Protein AF-A0A932GVM7-F1 (afdb_monomer)

Radius of gyration: 17.5 Å; Cα contacts (8 Å, |Δi|>4): 224; chains: 1; bounding box: 36×46×56 Å

Foldseek 3Di:
DDDDDPDDDDDDDDDPPDPPDPVVVQQVVLQLVVLVVCVVVQAFKEKEWDQVVCCSNQVDHDPPPFTQQKIWI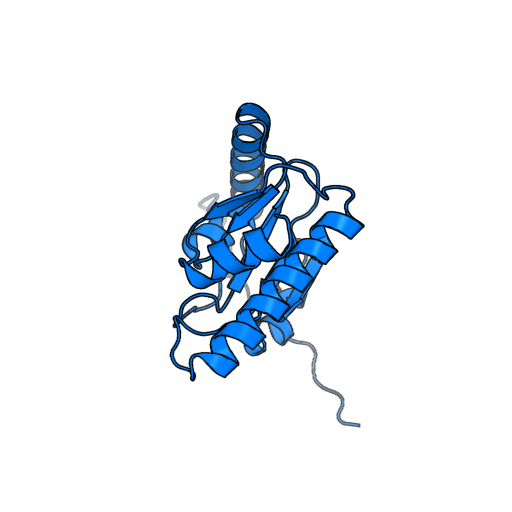RGSPDQIAIAHAPVCLVPPCVVRVSRPHYHHTQDCRVPPDPPVVLLVSLLVVLVVVQVVCVVVVNHQGHYHYYDDDPSNVVSVVVSVD

Secondary structure (DSSP, 8-state):
---PPPP--PPPPP-SS-----HHHHHHHHHHHHHHHHHHHT--EEEEESHHHHHHHH-------STTSEEEEEESSS--EEEE-HHHHTTHHHH-TT--EEEEPP--TTTTS-HHHHHHHHHHHHHHHHHHHHHTT-TTS-EEEES--HHHHHHHHHTT-

Sequence (161 aa):
MIKMSSKLTFGHGFTDLREGINVTRMREERAARMRQVMKQAGVPVALVTNEPNVRYLTGFSWSEFMPFLSYALFFAEHDPVVFAHAGSYQQMPDELPWIKHWRCARSWLWGICTPEAMREEVGLFAGEIRQELQDRGLAGEKLGVIGFDEAARESLKEAGL

Nearest PDB structures (foldseek):
  4b28-assembly1_A-2  TM=8.283E-01  e=6.444E-08  Roseobacter denitrificans OCh 114
  4rgz-assembly2_e  TM=7.351E-01  e=1.074E-03  Thermococcus sibiricus MM 739
  1kp0-assembly1_B  TM=7.145E-01  e=2.479E-03  Actinobacillus
  1wn1-assembly1_A  TM=7.118E-01  e=2.324E-03  Pyrococcus horikoshii OT3
  1chm-assembly1_B  TM=6.800E-01  e=2.479E-03  Pseudomonas putida

Mean predicted aligned error: 4.69 Å

pLDDT: mean 92.77, std 7.6, range [60.16, 98.62]

Solvent-accessible surface area (backbone atoms only — not comparable to full-atom values): 9404 Å² total; per-residue (Å²): 134,86,83,78,78,81,87,85,84,83,77,83,86,84,60,96,88,55,92,76,79,62,61,68,59,54,36,51,54,42,34,51,51,51,27,51,53,23,59,76,70,69,31,56,33,35,43,32,32,46,53,73,53,31,25,50,55,69,62,52,74,66,95,69,87,56,62,47,38,37,32,26,46,41,38,49,89,53,84,43,37,40,24,24,30,67,75,50,49,77,57,44,57,81,76,41,70,89,55,83,37,78,42,70,38,64,67,51,55,91,55,76,53,55,73,67,60,32,52,53,50,39,44,51,42,26,50,53,54,50,48,60,29,46,80,69,73,44,64,82,52,55,71,42,78,40,83,70,59,68,67,52,54,52,32,26,43,75,63,62,91

Structure (mmCIF, N/CA/C/O backbone):
data_AF-A0A932GVM7-F1
#
_entry.id   AF-A0A932GVM7-F1
#
loop_
_atom_site.group_PDB
_atom_site.id
_atom_site.type_symbol
_atom_site.label_atom_id
_atom_site.label_alt_id
_atom_site.label_comp_id
_atom_site.label_asym_id
_atom_site.label_entity_id
_atom_site.label_seq_id
_atom_site.pdbx_PDB_ins_code
_atom_site.Cartn_x
_atom_site.Cartn_y
_atom_site.Cartn_z
_atom_site.occupancy
_atom_site.B_iso_or_equiv
_atom_site.auth_seq_id
_atom_site.auth_comp_id
_atom_site.auth_asym_id
_atom_site.auth_atom_id
_atom_site.pdbx_PDB_model_num
ATOM 1 N N . MET A 1 1 ? 12.559 -33.237 10.807 1.00 60.16 1 MET A N 1
ATOM 2 C CA . MET A 1 1 ? 11.951 -31.889 10.751 1.00 60.16 1 MET A CA 1
ATOM 3 C C . MET A 1 1 ? 12.124 -31.257 12.125 1.00 60.16 1 MET A C 1
ATOM 5 O O . MET A 1 1 ? 11.712 -31.879 13.095 1.00 60.16 1 MET A O 1
ATOM 9 N N . ILE A 1 2 ? 12.811 -30.118 12.239 1.00 66.56 2 ILE A N 1
ATOM 10 C CA . ILE A 1 2 ? 13.058 -29.465 13.537 1.00 66.56 2 ILE A CA 1
ATOM 11 C C . ILE A 1 2 ? 11.771 -28.751 13.962 1.00 66.56 2 ILE A C 1
ATOM 13 O O . ILE A 1 2 ? 11.234 -27.949 13.200 1.00 66.56 2 ILE A O 1
ATOM 17 N N . LYS A 1 3 ? 11.260 -29.054 15.159 1.00 81.25 3 LYS A N 1
ATOM 18 C CA . LYS A 1 3 ? 10.104 -28.360 15.735 1.00 81.25 3 LYS A CA 1
ATOM 19 C C . LYS A 1 3 ? 10.588 -27.041 16.332 1.00 81.25 3 LYS A C 1
ATOM 21 O O . LYS A 1 3 ? 11.241 -27.046 17.371 1.00 81.25 3 LYS A O 1
ATOM 26 N N . MET A 1 4 ? 10.292 -25.933 15.660 1.00 84.31 4 MET A N 1
ATOM 27 C CA . MET A 1 4 ? 10.595 -24.601 16.184 1.00 84.31 4 MET A CA 1
ATOM 28 C C . MET A 1 4 ? 9.701 -24.290 17.391 1.00 84.31 4 MET A C 1
ATOM 30 O O . MET A 1 4 ? 8.557 -24.745 17.464 1.00 84.31 4 MET A O 1
ATOM 34 N N . SER A 1 5 ? 10.224 -23.522 18.346 1.00 80.06 5 SER A N 1
ATOM 35 C CA . SER A 1 5 ? 9.425 -22.943 19.428 1.00 80.06 5 SER A CA 1
ATOM 36 C C . SER A 1 5 ? 8.456 -21.892 18.879 1.00 80.06 5 SER A C 1
ATOM 38 O O . SER A 1 5 ? 8.724 -21.271 17.850 1.00 80.06 5 SER A O 1
ATOM 40 N N . SER A 1 6 ? 7.350 -21.643 19.584 1.00 76.56 6 SER A N 1
ATOM 41 C CA . SER A 1 6 ? 6.483 -20.496 19.291 1.00 76.56 6 SER A CA 1
ATOM 42 C C . SER A 1 6 ? 7.270 -19.185 19.412 1.00 76.56 6 SER A C 1
ATOM 44 O O . SER A 1 6 ? 8.078 -19.044 20.334 1.00 76.56 6 SER A O 1
ATOM 46 N N . LYS A 1 7 ? 7.030 -18.223 18.509 1.00 75.19 7 LYS A N 1
ATOM 47 C CA . LYS A 1 7 ? 7.584 -16.864 18.629 1.00 75.19 7 LYS A CA 1
ATOM 48 C C . LYS A 1 7 ? 7.106 -16.248 19.952 1.00 75.19 7 LYS A C 1
ATOM 50 O O . LYS A 1 7 ? 5.917 -16.300 20.260 1.00 75.19 7 LYS A O 1
ATOM 55 N N . LEU A 1 8 ? 8.035 -15.713 20.743 1.00 75.88 8 LEU A N 1
ATOM 56 C CA . LEU A 1 8 ? 7.732 -14.965 21.963 1.00 75.88 8 LEU A CA 1
ATOM 57 C C . LEU A 1 8 ? 7.819 -13.473 21.640 1.00 75.88 8 LEU A C 1
ATOM 59 O O . LEU A 1 8 ? 8.910 -12.969 21.382 1.00 75.88 8 LEU A O 1
ATOM 63 N N . THR A 1 9 ? 6.683 -12.780 21.671 1.00 67.88 9 THR A N 1
ATOM 64 C CA . THR A 1 9 ? 6.604 -11.329 21.459 1.00 67.88 9 THR A CA 1
ATOM 65 C C . THR A 1 9 ? 6.207 -10.668 22.775 1.00 67.88 9 THR A C 1
ATOM 67 O O . THR A 1 9 ? 5.166 -10.991 23.348 1.00 67.88 9 THR A O 1
ATOM 70 N N . PHE A 1 10 ? 7.041 -9.758 23.279 1.00 72.06 10 PHE A N 1
ATOM 71 C CA . PHE A 1 10 ? 6.794 -9.037 24.529 1.00 72.06 10 PHE A CA 1
ATOM 72 C C . PHE A 1 10 ? 6.338 -7.604 24.233 1.00 72.06 10 PHE A C 1
ATOM 74 O O . PHE A 1 10 ? 6.960 -6.897 23.442 1.00 72.06 10 PHE A O 1
ATOM 81 N N . GLY A 1 11 ? 5.246 -7.173 24.868 1.00 70.56 11 GLY A N 1
ATOM 82 C CA . GLY A 1 11 ? 4.762 -5.793 24.805 1.00 70.56 11 GLY A CA 1
ATOM 83 C C . GLY A 1 11 ? 5.439 -4.887 25.835 1.00 70.56 11 GLY A C 1
ATOM 84 O O . GLY A 1 11 ? 6.150 -5.349 26.726 1.00 70.56 11 GLY A O 1
ATOM 85 N N . HIS A 1 12 ? 5.200 -3.579 25.735 1.00 67.75 12 HIS A N 1
ATOM 86 C CA . HIS A 1 12 ? 5.580 -2.654 26.807 1.00 67.75 12 HIS A CA 1
ATOM 87 C C . HIS A 1 12 ? 4.726 -2.907 28.059 1.00 67.75 12 HIS A C 1
ATOM 89 O O . HIS A 1 12 ? 3.592 -3.376 27.961 1.00 67.75 12 HIS A O 1
ATOM 95 N N . GLY A 1 13 ? 5.263 -2.574 29.235 1.00 72.69 13 GLY A N 1
ATOM 96 C CA . GLY A 1 13 ? 4.507 -2.630 30.485 1.00 72.69 13 GLY A CA 1
ATOM 97 C C . GLY A 1 13 ? 3.353 -1.624 30.490 1.00 72.69 13 GLY A C 1
ATOM 98 O O . GLY A 1 13 ? 3.534 -0.463 30.122 1.00 72.69 13 GLY A O 1
ATOM 99 N N . PHE A 1 14 ? 2.173 -2.071 30.916 1.00 74.69 14 PHE A N 1
ATOM 100 C CA . PHE A 1 14 ? 1.016 -1.207 31.149 1.00 74.69 14 PHE A CA 1
ATOM 101 C C . PHE A 1 14 ? 1.161 -0.446 32.478 1.00 74.69 14 PHE A C 1
ATOM 103 O O . PHE A 1 14 ? 1.890 -0.872 33.374 1.00 74.69 14 PHE A O 1
ATOM 110 N N . THR A 1 15 ? 0.472 0.689 32.612 1.00 80.69 15 THR A N 1
ATOM 111 C CA . THR A 1 15 ? 0.394 1.460 33.863 1.00 80.69 15 THR A CA 1
ATOM 112 C C . THR A 1 15 ? -1.051 1.856 34.148 1.00 80.69 15 THR A C 1
ATOM 114 O O . THR A 1 15 ? -1.753 2.283 33.239 1.00 80.69 15 THR A O 1
ATOM 117 N N . ASP A 1 16 ? -1.476 1.770 35.410 1.00 81.31 16 ASP A N 1
ATOM 118 C CA . ASP A 1 16 ? -2.821 2.190 35.843 1.00 81.31 16 ASP A CA 1
ATOM 119 C C . ASP A 1 16 ? -2.937 3.708 36.064 1.00 81.31 16 ASP A C 1
ATOM 121 O O . ASP A 1 16 ? -4.025 4.241 36.262 1.00 81.31 16 ASP A O 1
ATOM 125 N N . LEU A 1 17 ? -1.810 4.429 36.054 1.00 88.56 17 LEU A N 1
ATOM 126 C CA . LEU A 1 17 ? -1.767 5.856 36.386 1.00 88.56 17 LEU A CA 1
ATOM 127 C C . LEU A 1 17 ? -2.020 6.768 35.178 1.00 88.56 17 LEU A C 1
ATOM 129 O O . LEU A 1 17 ? -2.248 7.966 35.357 1.00 88.56 17 LEU A O 1
ATOM 133 N N . ARG A 1 18 ? -1.897 6.250 33.947 1.00 84.38 18 ARG A N 1
ATOM 134 C CA . ARG A 1 18 ? -1.989 7.029 32.700 1.00 84.38 18 ARG A CA 1
ATOM 135 C C . ARG A 1 18 ? -2.578 6.170 31.581 1.00 84.38 18 ARG A C 1
ATOM 137 O O . ARG A 1 18 ? -2.129 5.052 31.379 1.00 84.38 18 ARG A O 1
ATOM 144 N N . GLU A 1 19 ? -3.504 6.732 30.803 1.00 82.38 19 GLU A N 1
ATOM 145 C CA . GLU A 1 19 ? -4.186 6.043 29.687 1.00 82.38 19 GLU A CA 1
ATOM 146 C C . GLU A 1 19 ? -3.235 5.618 28.547 1.00 82.38 19 GLU A C 1
ATOM 148 O O . GLU A 1 19 ? -3.461 4.616 27.874 1.00 82.38 19 GLU A O 1
ATOM 153 N N . GLY A 1 20 ? -2.133 6.347 28.340 1.00 85.88 20 GLY A N 1
ATOM 154 C CA . GLY A 1 20 ? -1.180 6.061 27.266 1.00 85.88 20 GLY A CA 1
ATOM 155 C C . GLY A 1 20 ? -1.759 6.298 25.862 1.00 85.88 20 GLY A C 1
ATOM 156 O O . GLY A 1 20 ? -2.727 7.032 25.678 1.00 85.88 20 GLY A O 1
ATOM 157 N N . ILE A 1 21 ? -1.124 5.715 24.841 1.00 87.38 21 ILE A N 1
ATOM 158 C CA . ILE A 1 21 ? -1.582 5.810 23.447 1.00 87.38 21 ILE A CA 1
ATOM 159 C C . ILE A 1 21 ? -2.350 4.539 23.091 1.00 87.38 21 ILE A C 1
ATOM 161 O O . ILE A 1 21 ? -1.774 3.453 23.039 1.00 87.38 21 ILE A O 1
ATOM 165 N N . ASN A 1 22 ? -3.627 4.682 22.733 1.00 90.81 22 ASN A N 1
ATOM 166 C CA . ASN A 1 22 ? -4.364 3.615 22.064 1.00 90.81 22 ASN A CA 1
ATOM 167 C C . ASN A 1 22 ? -3.919 3.523 20.591 1.00 90.81 22 ASN A C 1
ATOM 169 O O . ASN A 1 22 ? -4.412 4.251 19.724 1.00 90.81 22 ASN A O 1
ATOM 173 N N . VAL A 1 23 ? -2.952 2.642 20.321 1.00 90.94 23 VAL A N 1
ATOM 174 C CA . VAL A 1 23 ? -2.341 2.474 18.990 1.00 90.94 23 VAL A CA 1
ATOM 175 C C . VAL A 1 23 ? -3.349 1.961 17.960 1.00 90.94 23 VAL A C 1
ATOM 177 O O . VAL A 1 23 ? -3.317 2.404 16.813 1.00 90.94 23 VAL A O 1
ATOM 180 N N . THR A 1 24 ? -4.272 1.084 18.367 1.00 93.06 24 THR A N 1
ATOM 181 C CA . THR A 1 24 ? -5.344 0.574 17.499 1.00 93.06 24 THR A CA 1
ATOM 182 C C . THR A 1 24 ? -6.234 1.712 17.016 1.00 93.06 24 THR A C 1
ATOM 184 O O . THR A 1 24 ? -6.337 1.916 15.806 1.00 93.06 24 THR A O 1
ATOM 187 N N . ARG A 1 25 ? -6.762 2.525 17.944 1.00 95.69 25 ARG A N 1
ATOM 188 C CA . ARG A 1 25 ? -7.568 3.708 17.608 1.00 95.69 25 ARG A CA 1
ATOM 189 C C . ARG A 1 25 ? -6.795 4.662 16.698 1.00 95.69 25 ARG A C 1
ATOM 191 O O . ARG A 1 25 ? -7.300 5.085 15.666 1.00 95.69 25 ARG A O 1
ATOM 198 N N . MET A 1 26 ? -5.544 4.968 17.048 1.00 95.94 26 MET A N 1
ATOM 199 C CA . MET A 1 26 ? -4.702 5.880 16.269 1.00 95.94 26 MET A CA 1
ATOM 200 C C . MET A 1 26 ? -4.496 5.396 14.824 1.00 95.94 26 MET A C 1
ATOM 202 O O . MET A 1 26 ? -4.516 6.206 13.897 1.00 95.94 26 MET A O 1
ATOM 206 N N . ARG A 1 27 ? -4.285 4.092 14.616 1.00 96.38 27 ARG A N 1
ATOM 207 C CA . ARG A 1 27 ? -4.145 3.494 13.281 1.00 96.38 27 ARG A CA 1
ATOM 208 C C . ARG A 1 27 ? -5.442 3.615 12.478 1.00 96.38 27 ARG A C 1
ATOM 210 O O . ARG A 1 27 ? -5.402 4.030 11.322 1.00 96.38 27 ARG A O 1
ATOM 217 N N . GLU A 1 28 ? -6.571 3.274 13.089 1.00 97.00 28 GLU A N 1
ATOM 218 C CA . GLU A 1 28 ? -7.888 3.309 12.444 1.00 97.00 28 GLU A CA 1
ATOM 219 C C . GLU A 1 28 ? -8.285 4.731 12.037 1.00 97.00 28 GLU A C 1
ATOM 221 O O . GLU A 1 28 ? -8.692 4.954 10.898 1.00 97.00 28 GLU A O 1
ATOM 226 N N . GLU A 1 29 ? -8.079 5.712 12.917 1.00 98.19 29 GLU A N 1
ATOM 227 C CA . GLU A 1 29 ? -8.389 7.118 12.640 1.00 98.19 29 GLU A CA 1
ATOM 228 C C . GLU A 1 29 ? -7.532 7.699 11.503 1.00 98.19 29 GLU A C 1
ATOM 230 O O . GLU A 1 29 ? -8.034 8.465 10.676 1.00 98.19 29 GLU A O 1
ATOM 235 N N . ARG A 1 30 ? -6.246 7.326 11.410 1.00 98.31 30 ARG A N 1
ATOM 236 C CA . ARG A 1 30 ? -5.364 7.747 10.302 1.00 98.31 30 ARG A CA 1
ATOM 237 C C . ARG A 1 30 ? -5.821 7.173 8.966 1.00 98.31 30 ARG A C 1
ATOM 239 O O . ARG A 1 30 ? -5.937 7.917 7.990 1.00 98.31 30 ARG A O 1
ATOM 246 N N . ALA A 1 31 ? -6.126 5.877 8.938 1.00 98.06 31 ALA A N 1
ATOM 247 C CA . ALA A 1 31 ? -6.652 5.217 7.751 1.00 98.06 31 ALA A CA 1
ATOM 248 C C . ALA A 1 31 ? -8.003 5.826 7.332 1.00 98.06 31 ALA A C 1
ATOM 250 O O . ALA A 1 31 ? -8.196 6.142 6.158 1.00 98.06 31 ALA A O 1
ATOM 251 N N . ALA A 1 32 ? -8.914 6.061 8.282 1.00 98.38 32 ALA A N 1
ATOM 252 C CA . ALA A 1 32 ? -10.214 6.679 8.025 1.00 98.38 32 ALA A CA 1
ATOM 253 C C . ALA A 1 32 ? -10.080 8.099 7.458 1.00 98.38 32 ALA A C 1
ATOM 255 O O . ALA A 1 32 ? -10.752 8.438 6.481 1.00 98.38 32 ALA A O 1
ATOM 256 N N . ARG A 1 33 ? -9.160 8.907 8.005 1.00 98.50 33 ARG A N 1
ATOM 257 C CA . ARG A 1 33 ? -8.865 10.247 7.483 1.00 98.50 33 ARG A CA 1
ATOM 258 C C . ARG A 1 33 ? -8.389 10.196 6.032 1.00 98.50 33 ARG A C 1
ATOM 260 O O . ARG A 1 33 ? -8.899 10.955 5.213 1.00 98.50 33 ARG A O 1
ATOM 267 N N . MET A 1 34 ? -7.454 9.305 5.695 1.00 97.94 34 MET A N 1
ATOM 268 C CA . MET A 1 34 ? -6.993 9.178 4.307 1.00 97.94 34 MET A CA 1
ATOM 269 C C . MET A 1 34 ? -8.126 8.736 3.375 1.00 97.94 34 MET A C 1
ATOM 271 O O . MET A 1 34 ? -8.298 9.324 2.310 1.00 97.94 34 MET A O 1
ATOM 275 N N . ARG A 1 35 ? -8.952 7.763 3.788 1.00 98.50 35 ARG A N 1
ATOM 276 C CA . ARG A 1 35 ? -10.127 7.334 3.008 1.00 98.50 35 ARG A CA 1
ATOM 277 C C . ARG A 1 35 ? -11.083 8.497 2.748 1.00 98.50 35 ARG A C 1
ATOM 279 O O . ARG A 1 35 ? -11.575 8.630 1.634 1.00 98.50 35 ARG A O 1
ATOM 286 N N . GLN A 1 36 ? -11.323 9.360 3.736 1.00 98.44 36 GLN A N 1
ATOM 287 C CA . GLN A 1 36 ? -12.161 10.547 3.556 1.00 98.44 36 GLN A CA 1
ATOM 288 C C . GLN A 1 36 ? -11.580 11.505 2.504 1.00 98.44 36 GLN A C 1
ATOM 290 O O . GLN A 1 36 ? -12.309 11.933 1.611 1.00 98.44 36 GLN A O 1
ATOM 295 N N . VAL A 1 37 ? -10.277 11.797 2.575 1.00 97.94 37 VAL A N 1
ATOM 296 C CA . VAL A 1 37 ? -9.582 12.651 1.595 1.00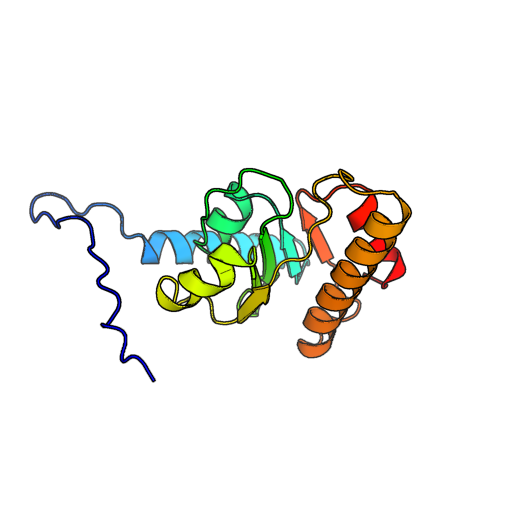 97.94 37 VAL A CA 1
ATOM 297 C C . VAL A 1 37 ? -9.658 12.048 0.189 1.00 97.94 37 VAL A C 1
ATOM 299 O O . VAL A 1 37 ? -10.000 12.739 -0.766 1.00 97.94 37 VAL A O 1
ATOM 302 N N . MET A 1 38 ? -9.410 10.744 0.065 1.00 98.25 38 MET A N 1
ATOM 303 C CA . MET A 1 38 ? -9.493 10.003 -1.196 1.00 98.25 38 MET A CA 1
ATOM 304 C C . MET A 1 38 ? -10.890 10.058 -1.823 1.00 98.25 38 MET A C 1
ATOM 306 O O . MET A 1 38 ? -11.018 10.352 -3.012 1.00 98.25 38 MET A O 1
ATOM 310 N N . LYS A 1 39 ? -11.945 9.851 -1.021 1.00 98.00 39 LYS A N 1
ATOM 311 C CA . LYS A 1 39 ? -13.340 9.953 -1.481 1.00 98.00 39 LYS A CA 1
ATOM 312 C C . LYS A 1 39 ? -13.676 11.370 -1.954 1.00 98.00 39 LYS A C 1
ATOM 314 O O . LYS A 1 39 ? -14.288 11.523 -3.005 1.00 98.00 39 LYS A O 1
ATOM 319 N N . GLN A 1 40 ? -13.236 12.400 -1.228 1.00 97.94 40 GLN A N 1
ATOM 320 C CA . GLN A 1 40 ? -13.435 13.805 -1.618 1.00 97.94 40 GLN A CA 1
ATOM 321 C C . GLN A 1 40 ? -12.702 14.170 -2.916 1.00 97.94 40 GLN A C 1
ATOM 323 O O . GLN A 1 40 ? -13.220 14.946 -3.714 1.00 97.94 40 GLN A O 1
ATOM 328 N N . ALA A 1 41 ? -11.517 13.598 -3.141 1.00 97.25 41 ALA A N 1
ATOM 329 C CA . ALA A 1 41 ? -10.728 13.812 -4.352 1.00 97.25 41 ALA A CA 1
ATOM 330 C C . ALA A 1 41 ? -11.172 12.942 -5.547 1.00 97.25 41 ALA A C 1
ATOM 332 O O . ALA A 1 41 ? -10.675 13.133 -6.658 1.00 97.25 41 ALA A O 1
ATOM 333 N N . GLY A 1 42 ? -12.074 11.976 -5.338 1.00 97.38 42 GLY A N 1
ATOM 334 C CA . GLY A 1 42 ? -12.449 10.995 -6.359 1.00 97.38 42 GLY A CA 1
ATOM 335 C C . GLY A 1 42 ? -11.274 10.108 -6.789 1.00 97.38 42 GLY A C 1
ATOM 336 O O . GLY A 1 42 ? -11.130 9.823 -7.976 1.00 97.38 42 GLY A O 1
ATOM 337 N N . VAL A 1 43 ? -10.407 9.730 -5.843 1.00 98.06 43 VAL A N 1
ATOM 338 C CA . VAL A 1 43 ? -9.247 8.852 -6.061 1.00 98.06 43 VAL A CA 1
ATOM 339 C C . VAL A 1 43 ? -9.475 7.552 -5.285 1.00 98.06 43 VAL A C 1
ATOM 341 O O . VAL A 1 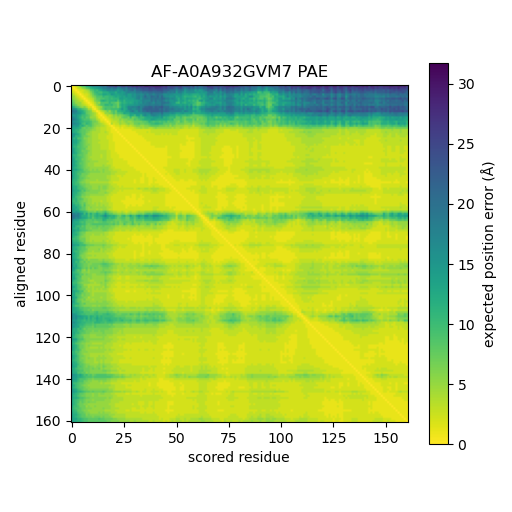43 ? -9.312 7.546 -4.065 1.00 98.06 43 VAL A O 1
ATOM 344 N N . PRO A 1 44 ? -9.879 6.448 -5.934 1.00 97.81 44 PRO A N 1
ATOM 345 C CA . PRO A 1 44 ? -10.234 5.214 -5.230 1.00 97.81 44 PRO A CA 1
ATOM 346 C C . PRO A 1 44 ? -9.025 4.436 -4.697 1.00 97.81 44 PRO A C 1
ATOM 348 O O . PRO A 1 44 ? -9.181 3.654 -3.753 1.00 97.81 44 PRO A O 1
ATOM 351 N N . VAL A 1 45 ? -7.827 4.658 -5.248 1.00 98.25 45 VAL A N 1
ATOM 352 C CA . VAL A 1 45 ? -6.598 3.968 -4.841 1.00 98.25 45 VAL A CA 1
ATOM 353 C C . VAL A 1 45 ? -5.388 4.903 -4.805 1.00 98.25 45 VAL A C 1
ATOM 355 O O . VAL A 1 45 ? -5.210 5.759 -5.670 1.00 98.25 45 VAL A O 1
ATOM 358 N N . ALA A 1 46 ? -4.549 4.731 -3.786 1.00 98.38 46 ALA A N 1
ATOM 359 C CA . ALA A 1 46 ? -3.272 5.405 -3.625 1.00 98.38 46 ALA A CA 1
ATOM 360 C C . ALA A 1 46 ? -2.148 4.370 -3.485 1.00 98.38 46 ALA A C 1
ATOM 362 O O . ALA A 1 46 ? -2.156 3.552 -2.566 1.00 98.38 46 ALA A O 1
ATOM 363 N N . LEU A 1 47 ? -1.173 4.431 -4.383 1.00 98.56 47 LEU A N 1
ATOM 364 C CA . LEU A 1 47 ? 0.090 3.713 -4.327 1.00 98.56 47 LEU A CA 1
ATOM 365 C C . LEU A 1 47 ? 1.127 4.599 -3.632 1.00 98.56 47 LEU A C 1
ATOM 367 O O . LEU A 1 47 ? 1.533 5.641 -4.156 1.00 98.56 47 LEU A O 1
ATOM 371 N N . VAL A 1 48 ? 1.532 4.201 -2.427 1.00 97.81 48 VAL A N 1
ATOM 372 C CA . VAL A 1 48 ? 2.404 5.007 -1.563 1.00 97.81 48 VAL A CA 1
ATOM 373 C C . VAL A 1 48 ? 3.670 4.247 -1.196 1.00 97.81 48 VAL A C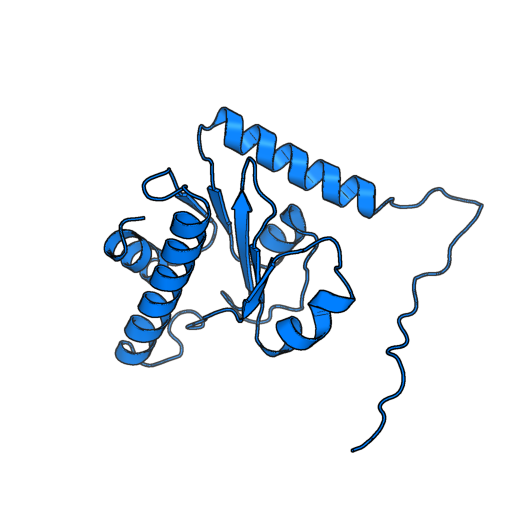 1
ATOM 375 O O . VAL A 1 48 ? 3.601 3.078 -0.829 1.00 97.81 48 VAL A O 1
ATOM 378 N N . THR A 1 49 ? 4.815 4.919 -1.255 1.00 95.94 49 THR A N 1
ATOM 379 C CA . THR A 1 49 ? 6.107 4.401 -0.771 1.00 95.94 49 THR A CA 1
ATOM 380 C C . THR A 1 49 ? 6.666 5.282 0.348 1.00 95.94 49 THR A C 1
ATOM 382 O O . THR A 1 49 ? 6.099 6.336 0.663 1.00 95.94 49 THR A O 1
ATOM 385 N N . ASN A 1 50 ? 7.804 4.864 0.901 1.00 91.44 50 ASN A N 1
ATOM 386 C CA . ASN A 1 50 ? 8.520 5.403 2.054 1.00 91.44 50 ASN A CA 1
ATOM 387 C C . ASN A 1 50 ? 7.832 5.086 3.384 1.00 91.44 50 ASN A C 1
ATOM 389 O O . ASN A 1 50 ? 6.638 5.356 3.568 1.00 91.44 50 ASN A O 1
ATOM 393 N N . GLU A 1 51 ? 8.632 4.609 4.340 1.00 91.94 51 GLU A N 1
ATOM 394 C CA . GLU A 1 51 ? 8.198 4.207 5.680 1.00 91.94 51 GLU A CA 1
ATOM 395 C C . GLU A 1 51 ? 7.198 5.180 6.332 1.00 91.94 51 GLU A C 1
ATOM 397 O O . GLU A 1 51 ? 6.163 4.708 6.805 1.00 91.94 51 GLU A O 1
ATOM 402 N N . PRO A 1 52 ? 7.383 6.521 6.336 1.00 93.44 52 PRO A N 1
ATOM 403 C CA . PRO A 1 52 ? 6.430 7.407 7.005 1.00 93.44 52 PRO A CA 1
ATOM 404 C C . PRO A 1 52 ? 5.013 7.338 6.423 1.00 93.44 52 PRO A C 1
ATOM 406 O O . PRO A 1 52 ? 4.040 7.368 7.179 1.00 93.44 52 PRO A O 1
ATOM 409 N N . ASN A 1 53 ? 4.886 7.206 5.099 1.00 95.31 53 ASN A N 1
ATOM 410 C CA . ASN A 1 53 ? 3.590 7.128 4.425 1.00 95.31 53 ASN A CA 1
ATOM 411 C C . ASN A 1 53 ? 2.938 5.766 4.670 1.00 95.31 53 ASN A C 1
ATOM 413 O O . ASN A 1 53 ? 1.778 5.690 5.083 1.00 95.31 53 ASN A O 1
ATOM 417 N N . VAL A 1 54 ? 3.704 4.691 4.467 1.00 96.56 54 VAL A N 1
ATOM 418 C CA . VAL A 1 54 ? 3.227 3.315 4.645 1.00 96.56 54 VAL A CA 1
ATOM 419 C C . VAL A 1 54 ? 2.800 3.091 6.098 1.00 96.56 54 VAL A C 1
ATOM 421 O O . VAL A 1 54 ? 1.689 2.611 6.352 1.00 96.56 54 VAL A O 1
ATOM 424 N N . ARG A 1 55 ? 3.607 3.550 7.061 1.00 95.56 55 ARG A N 1
ATOM 425 C CA . ARG A 1 55 ? 3.309 3.486 8.496 1.00 95.56 55 ARG A CA 1
ATOM 426 C C . ARG A 1 55 ? 2.084 4.291 8.876 1.00 95.56 55 ARG A C 1
ATOM 428 O O . ARG A 1 55 ? 1.290 3.830 9.697 1.00 95.56 55 ARG A O 1
ATOM 435 N N . TYR A 1 56 ? 1.917 5.483 8.308 1.00 97.12 56 TYR A N 1
ATOM 436 C CA . TYR A 1 56 ? 0.752 6.311 8.597 1.00 97.12 56 TYR A CA 1
ATOM 437 C C . TYR A 1 56 ? -0.550 5.609 8.195 1.00 97.12 56 TYR A C 1
ATOM 439 O O . TYR A 1 56 ? -1.502 5.614 8.977 1.00 97.12 56 TYR A O 1
ATOM 447 N N . LEU A 1 57 ? -0.576 4.981 7.016 1.00 97.81 57 LEU A N 1
ATOM 448 C CA . LEU A 1 57 ? -1.785 4.378 6.448 1.00 97.81 57 LEU A CA 1
ATOM 449 C C . LEU A 1 57 ? -2.080 2.964 6.945 1.00 97.81 57 LEU A C 1
ATOM 451 O O . LEU A 1 57 ? -3.245 2.591 7.071 1.00 97.81 57 LEU A O 1
ATOM 455 N N . THR A 1 58 ? -1.046 2.168 7.210 1.00 97.25 58 THR A N 1
ATOM 456 C CA . THR A 1 58 ? -1.203 0.727 7.477 1.00 97.25 58 THR A CA 1
ATOM 457 C C . THR A 1 58 ? -0.727 0.319 8.869 1.00 97.25 58 THR A C 1
ATOM 459 O O . THR A 1 58 ? -1.050 -0.767 9.345 1.00 97.25 58 THR A O 1
ATOM 462 N N . GLY A 1 59 ? 0.036 1.177 9.550 1.00 95.81 59 GLY A N 1
ATOM 463 C CA . GLY A 1 59 ? 0.741 0.823 10.780 1.00 95.81 59 GLY A CA 1
ATOM 464 C C . GLY A 1 59 ? 1.969 -0.066 10.563 1.00 95.81 59 GLY A C 1
ATOM 465 O O . GLY A 1 59 ? 2.647 -0.364 11.542 1.00 95.81 59 GLY A O 1
ATOM 466 N N . PHE A 1 60 ? 2.278 -0.464 9.322 1.00 95.94 60 PHE A N 1
ATOM 467 C CA . PHE A 1 60 ? 3.504 -1.185 9.000 1.00 95.94 60 PHE A CA 1
ATOM 468 C C . PHE A 1 60 ? 4.702 -0.238 9.027 1.00 95.94 60 PHE A C 1
ATOM 470 O O . PHE A 1 60 ? 4.718 0.787 8.354 1.00 95.94 60 PHE A O 1
ATOM 477 N N . SER A 1 61 ? 5.698 -0.598 9.822 1.00 91.06 61 SER A N 1
ATOM 478 C CA . SER A 1 61 ? 6.983 0.079 9.909 1.00 91.06 61 SER A CA 1
ATOM 479 C C . SER A 1 61 ? 8.028 -1.015 9.913 1.00 91.06 61 SER A C 1
ATOM 481 O O . SER A 1 61 ? 7.943 -1.953 10.706 1.00 91.06 61 SER A O 1
ATOM 483 N N . TRP A 1 62 ? 9.014 -0.886 9.052 1.00 84.19 62 TRP A N 1
ATOM 484 C CA . TRP A 1 62 ? 10.234 -1.664 9.111 1.00 84.19 62 TRP A CA 1
ATOM 485 C C . TRP A 1 62 ? 11.361 -0.687 8.839 1.00 84.19 62 TRP A C 1
ATOM 487 O O . TRP A 1 62 ? 11.144 0.255 8.085 1.00 84.19 62 TRP A O 1
ATOM 497 N N . SER A 1 63 ? 12.536 -0.896 9.431 1.00 77.81 63 SER A N 1
ATOM 498 C CA . SER A 1 63 ? 13.709 -0.040 9.229 1.00 77.81 63 SER A CA 1
ATOM 499 C C . SER A 1 63 ? 14.166 -0.055 7.765 1.00 77.81 63 SER A C 1
ATOM 501 O O . SER A 1 63 ? 15.101 -0.764 7.389 1.00 77.81 63 SER A O 1
ATOM 503 N N . GLU A 1 64 ? 13.466 0.700 6.924 1.00 79.94 64 GLU A N 1
ATOM 504 C CA . GLU A 1 64 ? 13.779 0.922 5.525 1.00 79.94 64 GLU A CA 1
ATOM 505 C C . GLU A 1 64 ? 15.039 1.768 5.461 1.00 79.94 64 GLU A C 1
ATOM 507 O O . GLU A 1 64 ? 15.051 2.946 5.806 1.00 79.94 64 GLU A O 1
ATOM 512 N N . PHE A 1 65 ? 16.127 1.144 5.036 1.00 83.69 65 PHE A N 1
ATOM 513 C CA . PHE A 1 65 ? 17.415 1.808 4.869 1.00 83.69 65 PHE A CA 1
ATOM 514 C C . PHE A 1 65 ? 17.660 2.228 3.412 1.00 83.69 65 PHE A C 1
ATOM 516 O O . PHE A 1 65 ? 18.627 2.932 3.137 1.00 83.69 65 PHE A O 1
ATOM 523 N N . MET A 1 66 ? 16.793 1.799 2.487 1.00 87.38 66 MET A N 1
ATOM 524 C CA . MET A 1 66 ? 16.812 2.163 1.071 1.00 87.38 66 MET A CA 1
ATOM 525 C C . MET A 1 66 ? 15.383 2.361 0.542 1.00 87.38 66 MET A C 1
ATOM 527 O O . MET A 1 66 ? 14.440 1.797 1.105 1.00 87.38 66 MET A O 1
ATOM 531 N N . PRO A 1 67 ? 15.198 3.122 -0.549 1.00 86.88 67 PRO A N 1
ATOM 532 C CA . PRO A 1 67 ? 13.869 3.394 -1.082 1.00 86.88 67 PRO A CA 1
ATOM 533 C C . PRO A 1 67 ? 13.236 2.178 -1.770 1.00 86.88 67 PRO A C 1
ATOM 535 O O . PRO A 1 67 ? 13.922 1.260 -2.220 1.00 86.88 67 PRO A O 1
ATOM 538 N N . PHE A 1 68 ? 11.907 2.206 -1.875 1.00 90.50 68 PHE A N 1
ATOM 539 C CA . PHE A 1 68 ? 11.080 1.180 -2.534 1.00 90.50 68 PHE A CA 1
ATOM 540 C C . PHE A 1 68 ? 11.185 -0.221 -1.911 1.00 90.50 68 PHE A C 1
ATOM 542 O O . PHE A 1 68 ? 10.676 -1.186 -2.468 1.00 90.50 68 PHE A O 1
ATOM 549 N N . LEU A 1 69 ? 11.818 -0.349 -0.739 1.00 92.44 69 LEU A N 1
ATOM 550 C CA . LEU A 1 69 ? 11.854 -1.599 0.018 1.00 92.44 69 LEU A CA 1
ATOM 551 C C . LEU A 1 69 ? 10.478 -1.980 0.567 1.00 92.44 69 LEU A C 1
ATOM 553 O O . LEU A 1 69 ? 10.223 -3.160 0.806 1.00 92.44 69 LEU A O 1
ATOM 557 N N . SER A 1 70 ? 9.588 -1.012 0.764 1.00 94.56 70 SER A N 1
ATOM 558 C CA . SER A 1 70 ? 8.179 -1.301 0.955 1.00 94.56 70 SER A CA 1
ATOM 559 C C . SER A 1 70 ? 7.281 -0.194 0.420 1.0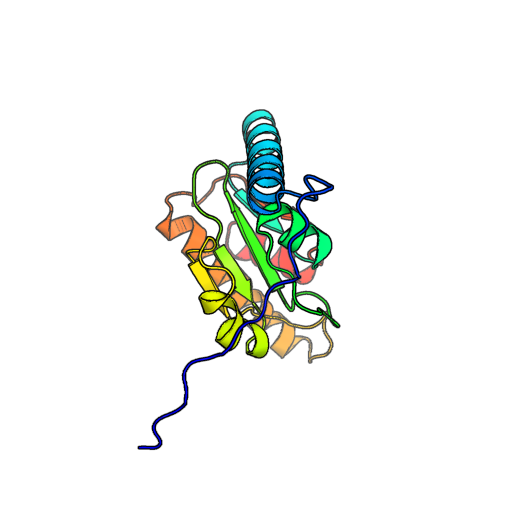0 94.56 70 SER A C 1
ATOM 561 O O . SER A 1 70 ? 7.682 0.962 0.271 1.00 94.56 70 SER A O 1
ATOM 563 N N . TYR A 1 71 ? 6.058 -0.584 0.092 1.00 97.56 71 TYR A N 1
ATOM 564 C CA . TYR A 1 71 ? 4.999 0.298 -0.370 1.00 97.56 71 TYR A CA 1
ATOM 565 C C . TYR A 1 71 ? 3.641 -0.342 -0.103 1.00 97.56 71 TYR A C 1
ATOM 567 O O . TYR A 1 71 ? 3.532 -1.520 0.248 1.00 97.56 71 TYR A O 1
ATOM 575 N N . ALA A 1 72 ? 2.583 0.443 -0.256 1.00 98.31 72 ALA A N 1
ATOM 576 C CA . ALA A 1 72 ? 1.226 -0.040 -0.093 1.00 98.31 72 ALA A CA 1
ATOM 577 C C . ALA A 1 72 ? 0.309 0.460 -1.205 1.00 98.31 72 ALA A C 1
ATOM 579 O O . ALA A 1 72 ? 0.374 1.626 -1.599 1.00 98.31 72 ALA A O 1
ATOM 580 N N . LEU A 1 73 ? -0.599 -0.417 -1.635 1.00 98.56 73 LEU A N 1
ATOM 581 C CA . LEU A 1 73 ? -1.848 -0.002 -2.257 1.00 98.56 73 LEU A CA 1
ATOM 582 C C . LEU A 1 73 ? -2.863 0.232 -1.146 1.00 98.56 73 LEU A C 1
ATOM 584 O O . LEU A 1 73 ? -3.283 -0.699 -0.454 1.00 98.56 73 LEU A O 1
ATOM 588 N N . PHE A 1 74 ? -3.235 1.490 -0.959 1.00 98.62 74 PHE A N 1
ATOM 589 C CA . PHE A 1 74 ? -4.254 1.905 -0.014 1.00 98.62 74 PHE A CA 1
ATOM 590 C C . PHE A 1 74 ? -5.520 2.284 -0.774 1.00 98.62 74 PHE A C 1
ATOM 592 O O . PHE A 1 74 ? -5.476 3.069 -1.716 1.00 98.62 74 PHE A O 1
ATOM 599 N N . PHE A 1 75 ? -6.655 1.727 -0.368 1.00 98.50 75 PHE A N 1
ATOM 600 C CA . PHE A 1 75 ? -7.915 1.877 -1.088 1.00 98.50 75 PHE A CA 1
ATOM 601 C C . PHE A 1 75 ? -8.907 2.706 -0.281 1.00 98.50 75 PHE A C 1
ATOM 603 O O . PHE A 1 75 ? -8.900 2.669 0.949 1.00 98.50 75 PHE A O 1
ATOM 610 N N . ALA A 1 76 ? -9.815 3.397 -0.966 1.00 97.88 76 ALA A N 1
ATOM 611 C CA . ALA A 1 76 ? -10.926 4.090 -0.321 1.00 97.88 76 ALA A CA 1
ATOM 612 C C . ALA A 1 76 ? -11.914 3.099 0.323 1.00 97.88 76 ALA A C 1
ATOM 614 O O . ALA A 1 76 ? -12.330 3.314 1.464 1.00 97.88 76 ALA A O 1
ATOM 615 N N . GLU A 1 77 ? -12.215 1.985 -0.358 1.00 96.69 77 GLU A N 1
ATOM 616 C CA . GLU A 1 77 ? -13.262 1.023 0.044 1.00 96.69 77 GLU A CA 1
ATOM 617 C C . GLU A 1 77 ? -12.757 -0.409 0.315 1.00 96.69 77 GLU A C 1
ATOM 619 O O . GLU A 1 77 ? -13.508 -1.231 0.827 1.00 96.69 77 GLU A O 1
ATOM 624 N N . HIS A 1 78 ? -11.486 -0.724 0.034 1.00 96.88 78 HIS A N 1
ATOM 625 C CA . HIS A 1 78 ? -10.917 -2.064 0.262 1.00 96.88 78 HIS A CA 1
ATOM 626 C C . HIS A 1 78 ? -9.854 -2.074 1.369 1.00 96.88 78 HIS A C 1
ATOM 628 O O . HIS A 1 78 ? -9.334 -1.024 1.769 1.00 96.88 78 HIS A O 1
ATOM 634 N N . ASP A 1 79 ? -9.517 -3.265 1.865 1.00 97.62 79 ASP A N 1
ATOM 635 C CA . ASP A 1 79 ? -8.347 -3.468 2.723 1.00 97.62 79 ASP A CA 1
ATOM 636 C C . ASP A 1 79 ? -7.050 -3.196 1.941 1.00 97.62 79 ASP A C 1
ATOM 638 O O . ASP A 1 79 ? -6.969 -3.563 0.764 1.00 97.62 79 ASP A O 1
ATOM 642 N N . PRO A 1 80 ? -6.036 -2.566 2.565 1.00 98.06 80 PRO A N 1
ATOM 643 C CA . PRO A 1 80 ? -4.778 -2.271 1.896 1.00 98.06 80 PRO A CA 1
ATOM 644 C C . PRO A 1 80 ? -3.991 -3.544 1.565 1.00 98.06 80 PRO A C 1
ATOM 646 O O . PRO A 1 80 ? -4.114 -4.565 2.247 1.00 98.06 80 PRO A O 1
ATOM 649 N N . VAL A 1 81 ? -3.131 -3.443 0.554 1.00 98.56 81 VAL A N 1
ATOM 650 C CA . VAL A 1 81 ? -2.097 -4.440 0.246 1.00 98.56 81 VAL A CA 1
ATOM 651 C C . VAL A 1 81 ? -0.750 -3.838 0.597 1.00 98.56 81 VAL A C 1
ATOM 653 O O . VAL A 1 81 ? -0.421 -2.761 0.102 1.00 98.56 81 VAL A O 1
ATOM 656 N N . VAL A 1 82 ? 0.021 -4.522 1.439 1.00 98.31 82 VAL A N 1
ATOM 657 C CA . VAL A 1 82 ? 1.394 -4.128 1.768 1.00 98.31 82 VAL A CA 1
ATOM 658 C C . VAL A 1 82 ? 2.370 -4.998 0.993 1.00 98.31 82 VAL A C 1
ATOM 660 O O . VAL A 1 82 ? 2.367 -6.224 1.102 1.00 98.31 82 VAL A O 1
ATOM 663 N N . PHE A 1 83 ? 3.224 -4.341 0.224 1.00 97.69 83 PHE A N 1
ATOM 664 C CA . PHE A 1 83 ? 4.364 -4.937 -0.446 1.00 97.69 83 PHE A CA 1
ATOM 665 C C . PHE A 1 83 ? 5.574 -4.688 0.439 1.00 97.69 83 PHE A C 1
ATOM 667 O O . PHE A 1 83 ? 5.988 -3.544 0.613 1.00 97.69 83 PHE A O 1
ATOM 674 N N . ALA A 1 84 ? 6.114 -5.741 1.039 1.00 96.00 84 ALA A N 1
ATOM 675 C CA . ALA A 1 84 ? 7.185 -5.647 2.020 1.00 96.00 84 ALA A CA 1
ATOM 676 C C . ALA A 1 84 ? 8.465 -6.303 1.510 1.00 96.00 84 ALA A C 1
ATOM 678 O O . ALA A 1 84 ? 8.418 -7.330 0.832 1.00 96.00 84 ALA A O 1
ATOM 679 N N . HIS A 1 85 ? 9.615 -5.735 1.867 1.00 93.94 85 HIS A N 1
ATOM 680 C CA . HIS A 1 85 ? 10.922 -6.329 1.607 1.00 93.94 85 HIS A CA 1
ATOM 681 C C . HIS A 1 85 ? 10.950 -7.805 2.033 1.00 93.94 85 HIS A C 1
ATOM 683 O O . HIS A 1 85 ? 10.402 -8.159 3.074 1.00 93.94 85 HIS A O 1
ATOM 689 N N . ALA A 1 86 ? 11.634 -8.665 1.273 1.00 90.06 86 ALA A N 1
ATOM 690 C CA . ALA A 1 86 ? 11.630 -10.116 1.490 1.00 90.06 86 ALA A CA 1
ATOM 691 C C . ALA A 1 86 ? 11.933 -10.532 2.944 1.00 90.06 86 ALA A C 1
ATOM 693 O O . ALA A 1 86 ? 11.334 -11.476 3.456 1.00 90.06 86 ALA A O 1
ATOM 694 N N . GLY A 1 87 ? 12.818 -9.799 3.630 1.00 88.25 87 GLY A N 1
ATOM 695 C CA . GLY A 1 87 ? 13.116 -10.041 5.044 1.00 88.25 87 GLY A CA 1
ATOM 696 C C . GLY A 1 87 ? 11.945 -9.729 5.984 1.00 88.25 87 GLY A C 1
ATOM 697 O O . GLY A 1 87 ? 11.634 -10.527 6.864 1.00 88.25 87 GLY A O 1
ATOM 698 N N . SER A 1 88 ? 11.263 -8.598 5.785 1.00 91.06 88 SER A N 1
ATOM 699 C CA . SER A 1 88 ? 10.141 -8.188 6.637 1.00 91.06 88 SER A CA 1
ATOM 700 C C . SER A 1 88 ? 8.859 -8.943 6.292 1.00 91.06 88 SER A C 1
ATOM 702 O O . SER A 1 88 ? 8.126 -9.331 7.199 1.00 91.06 88 SER A O 1
ATOM 704 N N . TYR A 1 89 ? 8.638 -9.256 5.013 1.00 93.69 89 TYR A N 1
ATOM 705 C CA . TYR A 1 89 ? 7.512 -10.058 4.526 1.00 93.69 89 TYR A CA 1
ATOM 706 C C . TYR A 1 89 ? 7.388 -11.415 5.234 1.00 93.69 89 TYR A C 1
ATOM 708 O O . TYR A 1 89 ? 6.283 -11.879 5.486 1.00 93.69 89 TYR A O 1
ATOM 716 N N . GLN A 1 90 ? 8.504 -12.048 5.605 1.00 89.06 90 GLN A N 1
ATOM 717 C CA . GLN A 1 90 ? 8.489 -13.343 6.297 1.00 89.06 90 GLN A CA 1
ATOM 718 C C . GLN A 1 90 ? 8.145 -13.248 7.792 1.00 89.06 90 GLN A C 1
ATOM 720 O O . GLN A 1 90 ? 7.755 -14.245 8.400 1.00 89.06 90 GLN A O 1
ATOM 725 N N . GLN A 1 91 ? 8.335 -12.083 8.415 1.00 87.06 91 GLN A N 1
ATOM 726 C CA . GLN A 1 91 ? 8.236 -11.926 9.870 1.00 87.06 91 GLN A CA 1
ATOM 727 C C . GLN A 1 91 ? 7.003 -11.135 10.304 1.00 87.06 91 GLN A C 1
ATOM 729 O O . GLN A 1 91 ? 6.372 -11.486 11.297 1.00 87.06 91 GLN A O 1
ATOM 734 N N . MET A 1 92 ? 6.663 -10.093 9.550 1.00 92.25 92 MET A N 1
ATOM 735 C CA . MET A 1 92 ? 5.688 -9.070 9.917 1.00 92.25 92 MET A CA 1
ATOM 736 C C . MET A 1 92 ? 4.207 -9.455 9.775 1.00 92.25 92 MET A C 1
ATOM 738 O O . MET A 1 92 ? 3.418 -8.924 10.557 1.00 92.25 92 MET A O 1
ATOM 742 N N . PRO A 1 93 ? 3.784 -10.374 8.879 1.00 93.50 93 PRO A N 1
ATOM 743 C CA . PRO A 1 93 ? 2.380 -10.787 8.812 1.00 93.50 93 PRO A CA 1
ATOM 744 C C . PRO A 1 93 ? 1.833 -11.343 10.135 1.00 93.50 93 PRO A C 1
ATOM 746 O O . PRO A 1 93 ? 0.679 -11.086 10.467 1.00 93.50 93 PRO A O 1
ATOM 749 N N . ASP A 1 94 ? 2.669 -12.037 10.916 1.00 89.62 94 ASP A N 1
ATOM 750 C CA . ASP A 1 94 ? 2.286 -12.573 12.230 1.00 89.62 94 ASP A CA 1
ATOM 751 C C . ASP A 1 94 ? 2.114 -11.465 13.286 1.00 89.62 94 ASP A C 1
ATOM 753 O O . ASP A 1 94 ? 1.295 -11.591 14.195 1.00 89.62 94 ASP A O 1
ATOM 757 N N . GLU A 1 95 ? 2.886 -10.378 13.182 1.00 89.69 95 GLU A N 1
ATOM 758 C CA . GLU A 1 95 ? 2.894 -9.287 14.171 1.00 89.69 95 GLU A CA 1
ATOM 759 C C . GLU A 1 95 ? 1.863 -8.192 13.872 1.00 89.69 95 GLU A C 1
ATOM 761 O O . GLU A 1 95 ? 1.481 -7.421 14.756 1.00 89.69 95 GLU A O 1
ATOM 766 N N . LEU A 1 96 ? 1.386 -8.125 12.628 1.00 94.12 96 LEU A N 1
ATOM 767 C CA . LEU A 1 96 ? 0.502 -7.072 12.132 1.00 94.12 96 LEU A CA 1
ATOM 768 C C . LEU A 1 96 ? -0.787 -7.675 11.545 1.00 94.12 96 LEU A C 1
ATOM 770 O O . LEU A 1 96 ? -1.095 -7.454 10.370 1.00 94.12 96 LEU A O 1
ATOM 774 N N . PRO A 1 97 ? -1.588 -8.402 12.350 1.00 92.94 97 PRO A N 1
ATOM 775 C CA . PRO A 1 97 ? -2.720 -9.201 11.868 1.00 92.94 97 PRO A CA 1
ATOM 776 C C . PRO A 1 97 ? -3.861 -8.377 11.253 1.00 92.94 97 PRO A C 1
ATOM 778 O O . PRO A 1 97 ? -4.759 -8.923 10.617 1.00 92.94 97 PRO A O 1
ATOM 781 N N . TRP A 1 98 ? -3.857 -7.054 11.434 1.00 95.69 98 TRP A N 1
ATOM 782 C CA . TRP A 1 98 ? -4.817 -6.159 10.785 1.00 95.69 98 TRP A CA 1
ATOM 783 C C . TRP A 1 98 ? -4.517 -5.931 9.295 1.00 95.69 98 TRP A C 1
ATOM 785 O O . TRP A 1 98 ? -5.398 -5.470 8.570 1.00 95.69 98 TRP A O 1
ATOM 795 N N . ILE A 1 99 ? -3.304 -6.241 8.821 1.00 97.62 99 ILE A N 1
ATOM 796 C CA . ILE A 1 99 ? -2.958 -6.220 7.395 1.00 97.62 99 ILE A CA 1
ATOM 797 C C . ILE A 1 99 ? -3.236 -7.611 6.826 1.00 97.62 99 ILE A C 1
ATOM 799 O O . ILE A 1 99 ? -2.512 -8.567 7.094 1.00 97.62 99 ILE A O 1
ATOM 803 N N . LYS A 1 100 ? -4.295 -7.716 6.021 1.00 97.19 100 LYS A N 1
ATOM 804 C CA . LYS A 1 100 ? -4.787 -8.997 5.485 1.00 97.19 100 LYS A CA 1
ATOM 805 C C . LYS A 1 100 ? -4.083 -9.441 4.206 1.00 97.19 100 LYS A C 1
ATOM 807 O O . LYS A 1 100 ? -4.135 -10.616 3.851 1.00 97.19 100 LYS A O 1
ATOM 812 N N . HIS A 1 101 ? -3.460 -8.507 3.492 1.00 97.94 101 HIS A N 1
ATOM 813 C CA . HIS A 1 101 ? -2.862 -8.764 2.190 1.00 97.94 101 HIS A CA 1
ATOM 814 C C . HIS A 1 101 ? -1.407 -8.316 2.178 1.00 97.94 101 HIS A C 1
ATOM 816 O O . HIS A 1 101 ? -1.107 -7.127 2.282 1.00 97.94 101 HIS A O 1
ATOM 822 N N . TRP A 1 102 ? -0.523 -9.295 2.014 1.00 97.69 102 TRP A N 1
ATOM 823 C CA . TRP A 1 102 ? 0.911 -9.091 1.915 1.00 97.69 102 TRP A CA 1
ATOM 824 C C . TRP A 1 102 ? 1.432 -9.612 0.579 1.00 97.69 102 TRP A C 1
ATOM 826 O O . TRP A 1 102 ? 0.992 -10.663 0.093 1.00 97.69 102 TRP A O 1
ATOM 836 N N . ARG A 1 103 ? 2.420 -8.914 0.027 1.00 97.25 103 ARG A N 1
ATOM 837 C CA . ARG A 1 103 ? 3.225 -9.326 -1.130 1.00 97.25 103 ARG A CA 1
ATOM 838 C C . ARG A 1 103 ? 4.699 -9.052 -0.839 1.00 97.25 103 ARG A C 1
ATOM 840 O O . ARG A 1 103 ? 5.016 -8.190 -0.020 1.00 97.25 103 ARG A O 1
ATOM 847 N N . CYS A 1 104 ? 5.595 -9.772 -1.506 1.00 95.75 104 CYS A N 1
ATOM 848 C CA . CYS A 1 104 ? 7.002 -9.382 -1.514 1.00 95.75 104 CYS A CA 1
ATOM 849 C C . CYS A 1 104 ? 7.153 -8.133 -2.390 1.00 95.75 104 CYS A C 1
ATOM 851 O O . CYS A 1 104 ? 6.604 -8.090 -3.486 1.00 95.75 104 CYS A O 1
ATOM 853 N N . ALA A 1 105 ? 7.872 -7.123 -1.911 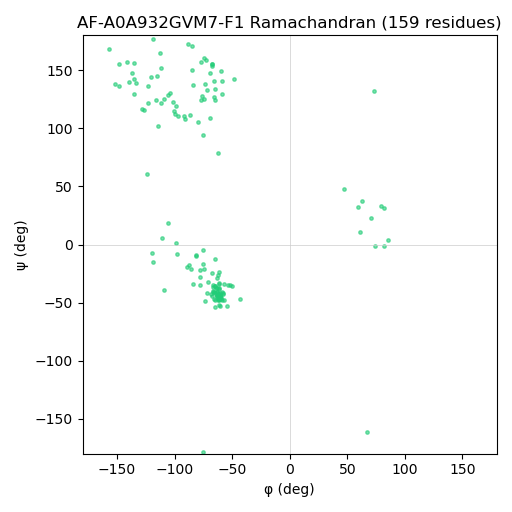1.00 95.69 105 ALA A N 1
ATOM 854 C CA . ALA A 1 105 ? 8.151 -5.917 -2.676 1.00 95.69 105 ALA A CA 1
ATOM 855 C C . ALA A 1 105 ? 9.189 -6.180 -3.772 1.00 95.69 105 ALA A C 1
ATOM 857 O O . ALA A 1 105 ? 10.216 -6.819 -3.531 1.00 95.69 105 ALA A O 1
ATOM 858 N N . ARG A 1 106 ? 8.923 -5.610 -4.946 1.00 95.06 106 ARG A N 1
ATOM 859 C CA . ARG A 1 106 ? 9.883 -5.353 -6.027 1.00 95.06 106 ARG A CA 1
ATOM 860 C C . ARG A 1 106 ? 10.613 -4.039 -5.780 1.00 95.06 106 ARG A C 1
ATOM 862 O O . ARG A 1 106 ? 9.964 -3.064 -5.403 1.00 95.06 106 ARG A O 1
ATOM 869 N N . SER A 1 107 ? 11.926 -3.996 -5.995 1.00 92.81 107 SER A N 1
ATOM 870 C CA . SER A 1 107 ? 12.715 -2.772 -5.809 1.00 92.81 107 SER A CA 1
ATOM 871 C C . SER A 1 107 ? 13.937 -2.734 -6.716 1.00 92.81 107 SER A C 1
ATOM 873 O O . SER A 1 107 ? 14.677 -3.703 -6.836 1.00 92.81 107 SER A O 1
ATOM 875 N N . TRP A 1 108 ? 14.188 -1.559 -7.285 1.00 93.38 108 TRP A N 1
ATOM 876 C CA . TRP A 1 108 ? 15.369 -1.239 -8.089 1.00 93.38 108 TRP A CA 1
ATOM 877 C C . TRP A 1 108 ? 16.306 -0.244 -7.385 1.00 93.38 108 TRP A C 1
ATOM 879 O O . TRP A 1 108 ? 17.288 0.199 -7.984 1.00 93.38 108 TRP A O 1
ATOM 889 N N . LEU A 1 109 ? 16.012 0.113 -6.124 1.00 90.56 109 LEU A N 1
ATOM 890 C CA . LEU A 1 109 ? 16.844 0.952 -5.248 1.00 90.56 109 LEU A CA 1
ATOM 891 C C . LEU A 1 109 ? 17.373 2.228 -5.936 1.00 90.56 109 LEU A C 1
ATOM 893 O O . LEU A 1 109 ? 18.565 2.518 -5.870 1.00 90.56 109 LEU A O 1
ATOM 897 N N . TRP A 1 110 ? 16.499 2.970 -6.628 1.00 86.62 110 TRP A N 1
ATOM 898 C CA . TRP A 1 110 ? 16.872 4.171 -7.402 1.00 86.62 110 TRP A CA 1
ATOM 899 C C . TRP A 1 110 ? 17.903 3.931 -8.516 1.00 86.62 110 TRP A C 1
ATOM 901 O O . TRP A 1 110 ? 18.706 4.804 -8.838 1.00 86.62 110 TRP A O 1
ATOM 911 N N . GLY A 1 111 ? 17.879 2.751 -9.134 1.00 87.00 111 GLY A N 1
ATOM 912 C CA . GLY A 1 111 ? 18.746 2.450 -10.270 1.00 87.00 111 GLY A CA 1
ATOM 913 C C . GLY A 1 111 ? 20.173 2.101 -9.855 1.00 87.00 111 GLY A C 1
ATOM 914 O O . GLY A 1 111 ? 21.112 2.386 -10.591 1.00 87.00 111 GLY A O 1
ATOM 915 N N . ILE A 1 112 ? 20.353 1.465 -8.689 1.00 88.50 112 ILE A N 1
ATOM 916 C CA . ILE A 1 112 ? 21.657 0.900 -8.298 1.00 88.50 112 ILE A CA 1
ATOM 917 C C . ILE A 1 112 ? 22.121 -0.200 -9.269 1.00 88.50 112 ILE A C 1
ATOM 919 O O . ILE A 1 112 ? 23.313 -0.475 -9.393 1.00 88.50 112 ILE A O 1
ATOM 923 N N . CYS A 1 113 ? 21.166 -0.859 -9.929 1.00 88.75 113 CYS A N 1
ATOM 924 C CA . CYS A 1 113 ? 21.402 -1.895 -10.923 1.00 88.75 113 CYS A CA 1
ATOM 925 C C . CYS A 1 113 ? 21.562 -1.301 -12.332 1.00 88.75 113 CYS A C 1
ATOM 927 O O . CYS A 1 113 ? 21.356 -0.113 -12.565 1.00 88.75 113 CYS A O 1
ATOM 929 N N . THR A 1 114 ? 21.934 -2.142 -13.299 1.00 93.81 114 THR A N 1
ATOM 930 C CA . THR A 1 114 ? 22.027 -1.737 -14.710 1.00 93.81 114 THR A CA 1
ATOM 931 C C . THR A 1 114 ? 20.676 -1.237 -15.240 1.00 93.81 114 THR A C 1
ATOM 933 O O . THR A 1 114 ? 19.648 -1.784 -14.830 1.00 93.81 114 THR A O 1
ATOM 936 N N . PRO A 1 115 ? 20.647 -0.300 -16.208 1.00 93.38 115 PRO A N 1
ATOM 937 C CA . PRO A 1 115 ? 19.404 0.188 -16.808 1.00 93.38 115 PRO A CA 1
ATOM 938 C C . PRO A 1 115 ? 18.475 -0.921 -17.324 1.00 93.38 115 PRO A C 1
ATOM 940 O O . PRO A 1 115 ? 17.258 -0.790 -17.235 1.00 93.38 115 PRO A O 1
ATOM 943 N N . GLU A 1 116 ? 19.031 -2.014 -17.847 1.00 94.75 116 GLU A N 1
ATOM 944 C CA . GLU A 1 116 ? 18.286 -3.177 -18.344 1.00 94.75 116 GLU A CA 1
ATOM 945 C C . GLU A 1 116 ? 17.533 -3.878 -17.209 1.00 94.75 116 GLU A C 1
ATOM 947 O O . GLU A 1 116 ? 16.314 -4.012 -17.278 1.00 94.75 116 GLU A O 1
ATOM 952 N N . ALA A 1 117 ? 18.248 -4.249 -16.144 1.00 94.69 117 ALA A N 1
ATOM 953 C CA . ALA A 1 117 ? 17.666 -4.865 -14.952 1.00 94.69 117 ALA A CA 1
ATOM 954 C C . ALA A 1 117 ? 16.652 -3.944 -14.256 1.00 94.69 117 ALA A C 1
ATOM 956 O O . ALA A 1 117 ? 15.617 -4.409 -13.789 1.00 94.69 117 ALA A O 1
ATOM 957 N N . MET A 1 118 ? 16.912 -2.631 -14.229 1.00 95.38 118 MET A N 1
ATOM 958 C CA . MET A 1 118 ? 15.963 -1.655 -13.693 1.00 95.38 118 MET A CA 1
ATOM 959 C C . MET A 1 118 ? 14.659 -1.659 -14.498 1.00 95.38 118 MET A C 1
ATOM 961 O O . MET A 1 118 ? 13.587 -1.724 -13.907 1.00 95.38 118 MET A O 1
ATOM 965 N N . ARG A 1 119 ? 14.729 -1.614 -15.836 1.00 94.69 119 ARG A N 1
ATOM 966 C CA . ARG A 1 119 ? 13.530 -1.645 -16.693 1.00 94.69 119 ARG A CA 1
ATOM 967 C C . ARG A 1 119 ? 12.726 -2.929 -16.506 1.00 94.69 119 ARG A C 1
ATOM 969 O O . ARG A 1 119 ? 11.503 -2.864 -16.437 1.00 94.69 119 ARG A O 1
ATOM 976 N N . GLU A 1 120 ? 13.401 -4.072 -16.407 1.00 96.06 120 GLU A N 1
ATOM 977 C CA . GLU A 1 120 ? 12.748 -5.359 -16.152 1.00 96.06 120 GLU A CA 1
ATOM 978 C C . GLU A 1 120 ? 12.018 -5.361 -14.800 1.00 96.06 120 GLU A C 1
ATOM 980 O O . GLU A 1 120 ? 10.820 -5.639 -14.745 1.00 96.06 120 GLU A O 1
ATOM 985 N N . GLU A 1 121 ? 12.706 -4.979 -13.722 1.00 96.12 121 GLU A N 1
ATOM 986 C CA . GLU A 1 121 ? 12.147 -5.010 -12.366 1.00 96.12 121 GLU A CA 1
ATOM 987 C C . GLU A 1 121 ? 10.987 -4.019 -12.191 1.00 96.12 121 GLU A C 1
ATOM 989 O O . GLU A 1 121 ? 9.960 -4.357 -11.596 1.00 96.12 121 GLU A O 1
ATOM 994 N N . VAL A 1 122 ? 11.107 -2.810 -12.749 1.00 96.38 122 VAL A N 1
ATOM 995 C CA . VAL A 1 122 ? 10.033 -1.807 -12.708 1.00 96.38 122 VAL A CA 1
ATOM 996 C C . VAL A 1 122 ? 8.824 -2.266 -13.541 1.00 96.38 122 VAL A C 1
ATOM 998 O O . VAL A 1 122 ? 7.684 -2.073 -13.117 1.00 96.38 122 VAL A O 1
ATOM 1001 N N . GLY A 1 123 ? 9.048 -2.937 -14.677 1.00 97.75 123 GLY A N 1
ATOM 1002 C CA . GLY A 1 123 ? 7.975 -3.525 -15.484 1.00 97.75 123 GLY A CA 1
ATOM 1003 C C . GLY A 1 123 ? 7.196 -4.612 -14.738 1.00 97.75 123 GLY A C 1
ATOM 1004 O O . GLY A 1 123 ? 5.963 -4.629 -14.769 1.00 97.75 123 GLY A O 1
ATOM 1005 N N . LEU A 1 124 ? 7.899 -5.487 -14.011 1.00 97.88 124 LEU A N 1
ATOM 1006 C CA . LEU A 1 124 ? 7.271 -6.493 -13.145 1.00 97.88 124 LEU A CA 1
ATOM 1007 C C . LEU A 1 124 ? 6.471 -5.837 -12.014 1.00 97.88 124 LEU A C 1
ATOM 1009 O O . LEU A 1 124 ? 5.328 -6.224 -11.774 1.00 97.88 124 LEU A O 1
ATOM 1013 N N . PHE A 1 125 ? 7.036 -4.811 -11.374 1.00 97.94 125 PHE A N 1
ATOM 1014 C CA . PHE A 1 125 ? 6.340 -3.999 -10.376 1.00 97.94 125 PHE A CA 1
ATOM 1015 C C . PHE A 1 125 ? 5.026 -3.422 -10.921 1.00 97.94 125 PHE A C 1
ATOM 1017 O O . PHE A 1 125 ? 3.970 -3.636 -10.326 1.00 97.94 125 PHE A O 1
ATOM 1024 N N . ALA A 1 126 ? 5.057 -2.735 -12.066 1.00 98.25 126 ALA A N 1
ATOM 1025 C CA . ALA A 1 126 ? 3.863 -2.129 -12.651 1.00 98.25 126 ALA A CA 1
ATOM 1026 C C . ALA A 1 126 ? 2.812 -3.186 -13.039 1.00 98.25 126 ALA A C 1
ATOM 1028 O O . ALA A 1 126 ? 1.614 -2.978 -12.828 1.00 98.25 126 ALA A O 1
ATOM 1029 N N . GLY A 1 127 ? 3.255 -4.345 -13.538 1.00 98.19 127 GLY A N 1
ATOM 1030 C CA . GLY A 1 127 ? 2.392 -5.491 -13.824 1.00 98.19 127 GLY A CA 1
ATOM 1031 C C . GLY A 1 127 ? 1.686 -6.042 -12.581 1.00 98.19 127 GLY A C 1
ATOM 1032 O O . GLY A 1 127 ? 0.477 -6.272 -12.619 1.00 98.19 127 GLY A O 1
ATOM 1033 N N . GLU A 1 128 ? 2.404 -6.197 -11.466 1.00 97.94 128 GLU A N 1
ATOM 1034 C CA . GLU A 1 128 ? 1.836 -6.651 -10.188 1.00 97.94 128 GLU A CA 1
ATOM 1035 C C . GLU A 1 128 ? 0.818 -5.645 -9.625 1.00 97.94 128 GLU A C 1
ATOM 1037 O O . GLU A 1 128 ? -0.263 -6.044 -9.184 1.00 97.94 128 GLU A O 1
ATOM 1042 N N . ILE A 1 129 ? 1.107 -4.338 -9.703 1.00 98.38 129 ILE A N 1
ATOM 1043 C CA . ILE A 1 129 ? 0.151 -3.292 -9.308 1.00 98.38 129 ILE A CA 1
ATOM 1044 C C . ILE A 1 129 ? -1.113 -3.366 -10.166 1.00 98.38 129 ILE A C 1
ATOM 1046 O O . ILE A 1 129 ? -2.222 -3.369 -9.630 1.00 98.38 129 ILE A O 1
ATOM 1050 N N . ARG A 1 130 ? -0.967 -3.465 -11.491 1.00 98.25 130 ARG A N 1
ATOM 1051 C CA . ARG A 1 130 ? -2.101 -3.577 -12.414 1.00 98.25 130 ARG A CA 1
ATOM 1052 C C . ARG A 1 130 ? -2.968 -4.792 -12.094 1.00 98.25 130 ARG A C 1
ATOM 1054 O O . ARG A 1 130 ? -4.192 -4.663 -12.100 1.00 98.25 130 ARG A O 1
ATOM 1061 N N . GLN A 1 131 ? -2.356 -5.937 -11.793 1.00 97.94 131 GLN A N 1
ATOM 1062 C CA . GLN A 1 131 ? -3.084 -7.153 -11.438 1.00 97.94 131 GLN A CA 1
ATOM 1063 C C . GLN A 1 131 ? -3.901 -6.967 -10.151 1.00 97.94 131 GLN A C 1
ATOM 1065 O O . GLN A 1 131 ? -5.090 -7.273 -10.145 1.00 97.94 131 GLN A O 1
ATOM 1070 N N . GLU A 1 132 ? -3.321 -6.383 -9.095 1.00 97.94 132 GLU A N 1
ATOM 1071 C CA . GLU A 1 132 ? -4.059 -6.111 -7.848 1.00 97.94 132 GLU A CA 1
ATOM 1072 C C . GLU A 1 132 ? -5.246 -5.159 -8.063 1.00 97.94 132 GLU A C 1
ATOM 1074 O O . GLU A 1 132 ? -6.281 -5.303 -7.408 1.00 97.94 132 GLU A O 1
ATOM 1079 N N . LEU A 1 133 ? -5.130 -4.194 -8.983 1.00 98.12 133 LEU A N 1
ATOM 1080 C CA . LEU A 1 133 ? -6.253 -3.326 -9.347 1.00 98.12 133 LEU A CA 1
ATOM 1081 C C . LEU A 1 133 ? -7.314 -4.074 -10.160 1.00 98.12 133 LEU A C 1
ATOM 1083 O O . LEU A 1 133 ? -8.504 -3.908 -9.896 1.00 98.12 133 LEU A O 1
ATOM 1087 N N . GLN A 1 134 ? -6.910 -4.919 -11.110 1.00 97.62 134 GLN A N 1
ATOM 1088 C CA . GLN A 1 134 ? -7.827 -5.744 -11.904 1.00 97.62 134 GLN A CA 1
ATOM 1089 C C . GLN A 1 134 ? -8.633 -6.709 -11.033 1.00 97.62 134 GLN A C 1
ATOM 1091 O O . GLN A 1 134 ? -9.859 -6.741 -11.146 1.00 97.62 134 GLN A O 1
ATOM 1096 N N . ASP A 1 135 ? -7.975 -7.416 -10.116 1.00 96.81 135 ASP A N 1
ATOM 1097 C CA . ASP A 1 135 ? -8.610 -8.384 -9.211 1.00 96.81 135 ASP A CA 1
ATOM 1098 C C . ASP A 1 135 ? -9.653 -7.732 -8.289 1.00 96.81 135 ASP A C 1
ATOM 1100 O O . ASP A 1 135 ? -10.580 -8.387 -7.810 1.00 96.81 135 ASP A O 1
ATOM 1104 N N . ARG A 1 136 ? -9.520 -6.423 -8.052 1.00 96.81 136 ARG A N 1
ATOM 1105 C CA . ARG A 1 136 ? -10.430 -5.618 -7.224 1.00 96.81 136 ARG A CA 1
ATOM 1106 C C . ARG A 1 136 ? -11.461 -4.840 -8.042 1.00 96.81 136 ARG A C 1
ATOM 1108 O O . ARG A 1 136 ? -12.254 -4.110 -7.454 1.00 96.81 136 ARG A O 1
ATOM 1115 N N . GLY A 1 137 ? -11.467 -4.981 -9.370 1.00 96.94 137 GLY A N 1
ATOM 1116 C CA . GLY A 1 137 ? -12.382 -4.258 -10.257 1.00 96.94 137 GLY A CA 1
ATOM 1117 C C . GLY A 1 137 ? -12.080 -2.761 -10.382 1.00 96.94 137 GLY A C 1
ATOM 1118 O O . GLY A 1 137 ? -12.970 -1.989 -10.715 1.00 96.94 137 GLY A O 1
ATOM 1119 N N . LEU A 1 138 ? -10.838 -2.350 -10.113 1.00 97.00 138 LEU A N 1
ATOM 1120 C CA . LEU A 1 138 ? -10.362 -0.961 -10.157 1.00 97.00 138 LEU A CA 1
ATOM 1121 C C . LEU A 1 138 ? -9.488 -0.683 -11.391 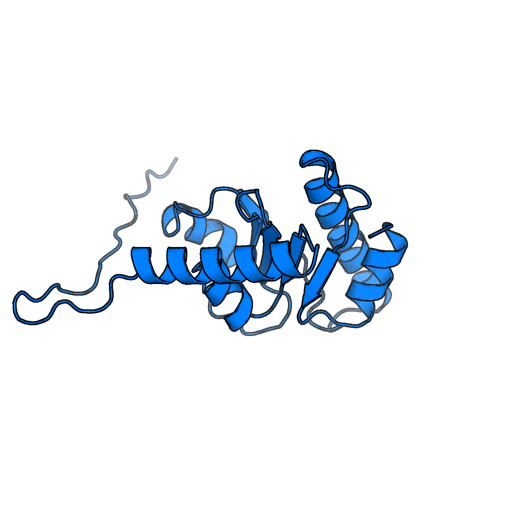1.00 97.00 138 LEU A C 1
ATOM 1123 O O . LEU A 1 138 ? -8.714 0.271 -11.421 1.00 97.00 138 LEU A O 1
ATOM 1127 N N . ALA A 1 139 ? -9.566 -1.534 -12.413 1.00 93.75 139 ALA A N 1
ATOM 1128 C CA . ALA A 1 139 ? -8.843 -1.316 -13.658 1.00 93.75 139 ALA A CA 1
ATOM 1129 C C . ALA A 1 139 ? -9.369 -0.061 -14.376 1.00 93.75 139 ALA A C 1
ATOM 1131 O O . ALA A 1 139 ? -10.564 0.047 -14.636 1.00 93.75 139 ALA A O 1
ATOM 1132 N N . GLY A 1 140 ? -8.470 0.867 -14.719 1.00 92.88 140 GLY A N 1
ATOM 1133 C CA . GLY A 1 140 ? -8.816 2.136 -15.375 1.00 92.88 140 GLY A CA 1
ATOM 1134 C C . GLY A 1 140 ? -9.305 3.238 -14.427 1.00 92.88 140 GLY A C 1
ATOM 1135 O O . GLY A 1 140 ? -9.586 4.347 -14.878 1.00 92.88 140 GLY A O 1
ATOM 1136 N N . GLU A 1 141 ? -9.391 2.958 -13.126 1.00 96.81 141 GLU A N 1
ATOM 1137 C CA . GLU A 1 141 ? -9.667 3.969 -12.110 1.00 96.81 141 GLU A CA 1
ATOM 1138 C C . GLU A 1 141 ? -8.446 4.857 -11.835 1.00 96.81 141 GLU A C 1
ATOM 1140 O O . GLU A 1 141 ? -7.302 4.481 -12.091 1.00 96.81 141 GLU A O 1
ATOM 1145 N N . LYS A 1 142 ? -8.672 6.042 -11.254 1.00 97.19 142 LYS A N 1
ATOM 1146 C CA . LYS A 1 142 ? -7.577 6.969 -10.926 1.00 97.19 142 LYS A CA 1
ATOM 1147 C C . LYS A 1 142 ? -6.645 6.389 -9.858 1.00 97.19 142 LYS A C 1
ATOM 1149 O O . LYS A 1 142 ? -7.075 6.132 -8.730 1.00 97.19 142 LYS A O 1
ATOM 1154 N N . LEU A 1 143 ? -5.355 6.315 -10.183 1.00 98.12 143 LEU A N 1
ATOM 1155 C CA . LEU A 1 143 ? -4.290 5.937 -9.259 1.00 98.12 143 LEU A CA 1
ATOM 1156 C C . LEU A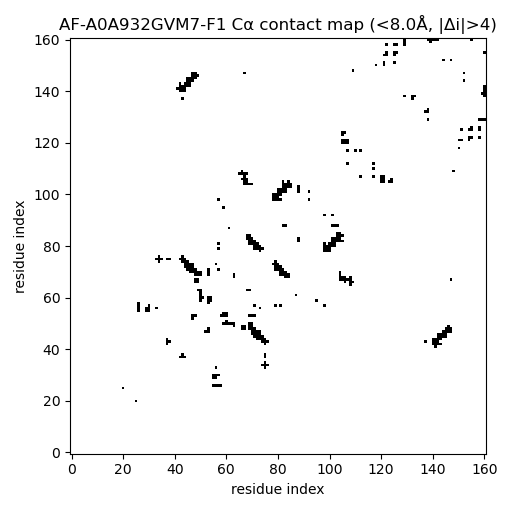 1 143 ? -3.541 7.167 -8.729 1.00 98.12 143 LEU A C 1
ATOM 1158 O O . LEU A 1 143 ? -2.856 7.873 -9.466 1.00 98.12 143 LEU A O 1
ATOM 1162 N N . GLY A 1 144 ? -3.634 7.421 -7.424 1.00 98.00 144 GLY A N 1
ATOM 1163 C CA . GLY A 1 144 ? -2.746 8.371 -6.754 1.00 98.00 144 GLY A CA 1
ATOM 1164 C C . GLY A 1 144 ? -1.367 7.748 -6.539 1.00 98.00 144 GLY A C 1
ATOM 1165 O O . GLY A 1 144 ? -1.282 6.671 -5.964 1.00 98.00 144 GLY A O 1
ATOM 1166 N N . VAL A 1 145 ? -0.286 8.414 -6.949 1.00 97.88 145 VAL A N 1
ATOM 1167 C CA . VAL A 1 145 ? 1.093 7.917 -6.776 1.00 97.88 145 VAL A CA 1
ATOM 1168 C C . VAL A 1 145 ? 1.868 8.859 -5.857 1.00 97.88 145 VAL A C 1
ATOM 1170 O O . VAL A 1 145 ? 1.948 10.057 -6.125 1.00 97.88 145 VAL A O 1
ATOM 1173 N N . ILE A 1 146 ? 2.442 8.335 -4.769 1.00 96.81 146 ILE A N 1
ATOM 1174 C CA . ILE A 1 146 ? 3.134 9.140 -3.749 1.00 96.81 146 ILE A CA 1
ATOM 1175 C C . ILE A 1 146 ? 4.535 8.589 -3.488 1.00 96.81 146 ILE A C 1
ATOM 1177 O O . ILE A 1 146 ? 4.684 7.488 -2.963 1.00 96.81 146 ILE A O 1
ATOM 1181 N N . GLY A 1 147 ? 5.556 9.400 -3.784 1.00 94.25 147 GLY A N 1
ATOM 1182 C CA . GLY A 1 147 ? 6.955 9.139 -3.418 1.00 94.25 147 GLY A CA 1
ATOM 1183 C C . GLY A 1 147 ? 7.748 8.257 -4.387 1.00 94.25 147 GLY A C 1
ATOM 1184 O O . GLY A 1 147 ? 8.900 7.950 -4.093 1.00 94.25 147 GLY A O 1
ATOM 1185 N N . PHE A 1 148 ? 7.159 7.854 -5.515 1.00 96.06 148 PHE A N 1
ATOM 1186 C CA . PHE A 1 148 ? 7.830 7.066 -6.552 1.00 96.06 148 PHE A CA 1
ATOM 1187 C C . PHE A 1 148 ? 8.623 7.939 -7.534 1.00 96.06 148 PHE A C 1
ATOM 1189 O O . PHE A 1 148 ? 8.266 9.092 -7.793 1.00 96.06 148 PHE A O 1
ATOM 1196 N N . ASP A 1 149 ? 9.702 7.375 -8.078 1.00 94.94 149 ASP A N 1
ATOM 1197 C CA . ASP A 1 149 ? 10.569 8.035 -9.055 1.00 94.94 149 ASP A CA 1
ATOM 1198 C C . ASP A 1 149 ? 9.931 8.108 -10.458 1.00 94.94 149 ASP A C 1
ATOM 1200 O O . ASP A 1 149 ? 8.765 7.768 -10.665 1.00 94.94 149 ASP A O 1
ATOM 1204 N N . GLU A 1 150 ? 10.665 8.663 -11.425 1.00 94.94 150 GLU A N 1
ATOM 1205 C CA . GLU A 1 150 ? 10.196 8.761 -12.815 1.00 94.94 150 GLU A CA 1
ATOM 1206 C C . GLU A 1 150 ? 10.076 7.382 -13.474 1.00 94.94 150 GLU A C 1
ATOM 1208 O O . GLU A 1 150 ? 9.087 7.124 -14.149 1.00 94.94 150 GLU A O 1
ATOM 1213 N N . ALA A 1 151 ? 11.026 6.474 -13.225 1.00 95.12 151 ALA A N 1
ATOM 1214 C CA . ALA A 1 151 ? 11.021 5.137 -13.816 1.00 95.12 151 ALA A CA 1
ATOM 1215 C C . ALA A 1 151 ? 9.742 4.363 -13.461 1.00 95.12 151 ALA A C 1
ATOM 1217 O O . ALA A 1 151 ? 9.074 3.837 -14.352 1.00 95.12 151 ALA A O 1
ATOM 1218 N N . ALA A 1 152 ? 9.351 4.359 -12.181 1.00 96.75 152 ALA A N 1
ATOM 1219 C CA . ALA A 1 152 ? 8.085 3.770 -11.754 1.00 96.75 152 ALA A CA 1
ATOM 1220 C C . ALA A 1 152 ? 6.875 4.439 -12.407 1.00 96.75 152 ALA A C 1
ATOM 1222 O O . ALA A 1 152 ? 5.967 3.745 -12.856 1.00 96.75 152 ALA A O 1
ATOM 1223 N N . ARG A 1 153 ? 6.844 5.776 -12.463 1.00 97.12 153 ARG A N 1
ATOM 1224 C CA . ARG A 1 153 ? 5.708 6.509 -13.041 1.00 97.12 153 ARG A CA 1
ATOM 1225 C C . ARG A 1 153 ? 5.527 6.221 -14.528 1.00 97.12 153 ARG A C 1
ATOM 1227 O O . ARG A 1 153 ? 4.391 6.034 -14.952 1.00 97.12 153 ARG A O 1
ATOM 1234 N N . GLU A 1 154 ? 6.606 6.140 -15.297 1.00 97.06 154 GLU A N 1
ATOM 1235 C CA . GLU A 1 154 ? 6.525 5.799 -16.720 1.00 97.06 154 GLU A CA 1
ATOM 1236 C C . GLU A 1 154 ? 6.086 4.350 -16.930 1.00 97.06 154 GLU A C 1
ATOM 1238 O O . GLU A 1 154 ? 5.181 4.093 -17.720 1.00 97.06 154 GLU A O 1
ATOM 1243 N N . SER A 1 155 ? 6.618 3.406 -16.154 1.00 97.44 155 SER A N 1
ATOM 1244 C CA . SER A 1 155 ? 6.209 2.005 -16.279 1.00 97.44 155 SER A CA 1
ATOM 1245 C C . SER A 1 155 ? 4.752 1.760 -15.865 1.00 97.44 155 SER A C 1
ATOM 1247 O O . SER A 1 155 ? 4.057 0.962 -16.492 1.00 97.44 155 SER A O 1
ATOM 1249 N N . LEU A 1 156 ? 4.246 2.480 -14.855 1.00 97.94 156 LEU A N 1
ATOM 1250 C CA . LEU A 1 156 ? 2.821 2.454 -14.502 1.00 97.94 156 LEU A CA 1
ATOM 1251 C C . LEU A 1 156 ? 1.953 2.933 -15.679 1.00 97.94 156 LEU A C 1
ATOM 1253 O O . LEU A 1 156 ? 0.977 2.264 -16.016 1.00 97.94 156 LEU A O 1
ATOM 1257 N N . LYS A 1 157 ? 2.349 4.016 -16.364 1.00 97.25 157 LYS A N 1
ATOM 1258 C CA . LYS A 1 157 ? 1.646 4.497 -17.567 1.00 97.25 157 LYS A CA 1
ATOM 1259 C C . LYS A 1 157 ? 1.686 3.477 -18.704 1.00 97.25 157 LYS A C 1
ATOM 1261 O O . LYS A 1 157 ? 0.665 3.244 -19.345 1.00 97.25 157 LYS A O 1
ATOM 1266 N N . GLU A 1 158 ? 2.835 2.847 -18.949 1.00 97.25 158 GLU A N 1
ATOM 1267 C CA . GLU A 1 158 ? 2.980 1.780 -19.954 1.00 97.25 158 GLU A CA 1
ATOM 1268 C C . GLU A 1 158 ? 2.091 0.566 -19.637 1.00 97.25 158 GLU A C 1
ATOM 1270 O O . GLU A 1 158 ? 1.547 -0.066 -20.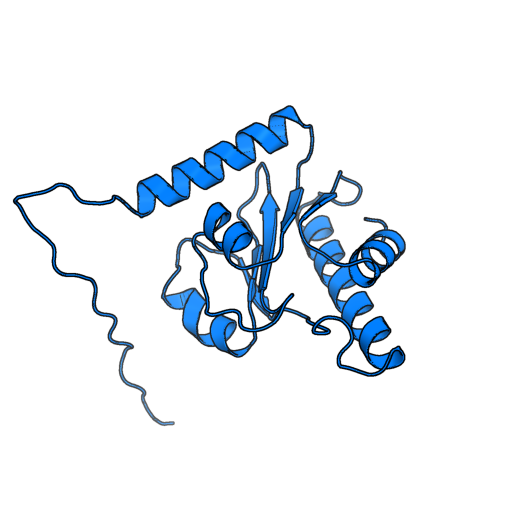545 1.00 97.25 158 GLU A O 1
ATOM 1275 N N . ALA A 1 159 ? 1.877 0.276 -18.350 1.00 96.50 159 ALA A N 1
ATOM 1276 C CA . ALA A 1 159 ? 0.940 -0.744 -17.883 1.00 96.50 159 ALA A CA 1
ATOM 1277 C C . ALA A 1 159 ? -0.542 -0.314 -17.977 1.00 96.50 159 ALA A C 1
ATOM 1279 O O . ALA A 1 159 ? -1.434 -1.137 -17.739 1.00 96.50 159 ALA A O 1
ATOM 1280 N N . GLY A 1 160 ? -0.821 0.935 -18.359 1.00 95.31 160 GLY A N 1
ATOM 1281 C CA . GLY A 1 160 ? -2.167 1.487 -18.509 1.00 95.31 160 GLY A CA 1
ATOM 1282 C C . GLY A 1 160 ? -2.801 1.959 -17.199 1.00 95.31 160 GLY A C 1
ATOM 1283 O O . GLY A 1 160 ? -4.021 1.837 -17.056 1.00 95.31 160 GLY A O 1
ATOM 1284 N N . LEU A 1 161 ? -1.986 2.437 -16.252 1.00 95.69 161 LEU A N 1
ATOM 1285 C CA . LEU A 1 161 ? -2.398 2.989 -14.954 1.00 95.69 161 LEU A CA 1
ATOM 1286 C C . LEU A 1 161 ? -2.213 4.509 -14.864 1.00 95.69 161 LEU A C 1
ATOM 1288 O O . LEU A 1 161 ? -1.313 5.051 -15.545 1.00 95.69 161 LEU A O 1
#